Protein AF-A0A955NJA9-F1 (afdb_monomer)

Nearest PDB structures (foldseek):
  8x2j-assembly1_A  TM=4.517E-01  e=5.790E-04  Chloroflexus aurantiacus J-10-fl

Secondary structure (DSSP, 8-state):
------HHHHHHHHHHHHHHHHHHHHHHHHHHHTT-S--SS-----B---HIIIIIIS---HHHH-TTGGG--BTT---PPPHHHHTTTS--HHHHHHT--TTTB-----PPP------B--HHHHHSSTT-TT-GGGT-TTTS--

Radius of gyration: 29.16 Å; Cα contacts (8 Å, |Δi|>4): 89; chains: 1; bounding box: 61×35×84 Å

Structure (mmCIF, N/CA/C/O backbone):
data_AF-A0A955NJA9-F1
#
_entry.id   AF-A0A955NJA9-F1
#
loop_
_atom_site.group_PDB
_atom_site.id
_atom_site.type_symbol
_atom_site.label_atom_id
_atom_site.label_alt_id
_atom_site.label_comp_id
_atom_site.label_asym_id
_atom_site.label_entity_id
_atom_site.label_seq_id
_atom_site.pdbx_PDB_ins_code
_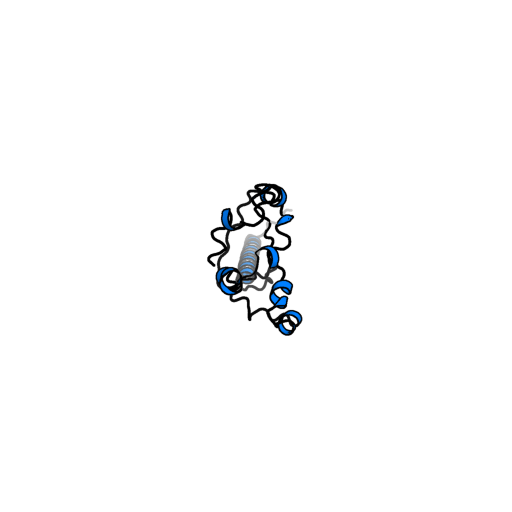atom_site.Cartn_x
_atom_site.Cartn_y
_atom_site.Cartn_z
_atom_site.occupancy
_atom_site.B_iso_or_equiv
_atom_site.auth_seq_id
_atom_site.auth_comp_id
_atom_site.auth_asym_id
_atom_site.auth_atom_id
_atom_site.pdbx_PDB_model_num
ATOM 1 N N . MET A 1 1 ? -34.025 23.261 68.032 1.00 44.88 1 MET A N 1
ATOM 2 C CA . MET A 1 1 ? -34.524 21.871 68.156 1.00 44.88 1 MET A CA 1
ATOM 3 C C . MET A 1 1 ? -34.027 21.075 66.953 1.00 44.88 1 MET A C 1
ATOM 5 O O . MET A 1 1 ? -34.435 21.375 65.841 1.00 44.88 1 MET A O 1
ATOM 9 N N . ARG A 1 2 ? -33.070 20.153 67.128 1.00 50.34 2 ARG A N 1
ATOM 10 C CA . ARG A 1 2 ? -32.457 19.394 66.019 1.00 50.34 2 ARG A CA 1
ATOM 11 C C . ARG A 1 2 ? -33.184 18.051 65.900 1.00 50.34 2 ARG A C 1
ATOM 13 O O . ARG A 1 2 ? -33.060 17.212 66.787 1.00 50.34 2 ARG A O 1
ATOM 20 N N . GLY A 1 3 ? -34.009 17.893 64.865 1.00 59.09 3 GLY A N 1
ATOM 21 C CA . GLY A 1 3 ? -34.793 16.677 64.638 1.00 59.09 3 GLY A CA 1
ATOM 22 C C . GLY A 1 3 ? -33.883 15.468 64.419 1.00 59.09 3 GLY A C 1
ATOM 23 O O . GLY A 1 3 ? -33.088 15.451 63.482 1.00 59.09 3 GLY A O 1
ATOM 24 N N . ARG A 1 4 ? -33.978 14.464 65.298 1.00 73.75 4 ARG A N 1
ATOM 25 C CA . ARG A 1 4 ? -33.232 13.204 65.190 1.00 73.75 4 ARG A CA 1
ATOM 26 C C . ARG A 1 4 ? -33.779 12.423 63.991 1.00 73.75 4 ARG A C 1
ATOM 28 O O . ARG A 1 4 ? -34.925 11.975 64.012 1.00 73.75 4 ARG A O 1
ATOM 35 N N . ILE A 1 5 ? -32.977 12.304 62.934 1.00 73.69 5 ILE A N 1
ATOM 36 C CA . ILE A 1 5 ? -33.325 11.515 61.748 1.00 73.69 5 ILE A CA 1
ATOM 37 C C . ILE A 1 5 ? -33.452 10.060 62.192 1.00 73.69 5 ILE A C 1
ATOM 39 O O . ILE A 1 5 ? -32.548 9.514 62.824 1.00 73.69 5 ILE A O 1
ATOM 43 N N . LYS A 1 6 ? -34.602 9.453 61.908 1.00 80.62 6 LYS A N 1
ATOM 44 C CA . LYS A 1 6 ? -34.885 8.088 62.329 1.00 80.62 6 LYS A CA 1
ATOM 45 C C . LYS A 1 6 ? -34.063 7.082 61.489 1.00 80.62 6 LYS A C 1
ATOM 47 O O . LYS A 1 6 ? -33.938 7.282 60.274 1.00 80.62 6 LYS A O 1
ATOM 52 N N . PRO A 1 7 ? -33.479 6.035 62.099 1.00 79.88 7 PRO A N 1
ATOM 53 C CA . PRO A 1 7 ? -32.510 5.137 61.457 1.00 79.88 7 PRO A CA 1
ATOM 54 C C . PRO A 1 7 ? -33.058 4.411 60.217 1.00 79.88 7 PRO A C 1
ATOM 56 O O . PRO A 1 7 ? -32.316 4.159 59.271 1.00 79.88 7 PRO A O 1
ATOM 59 N N . GLU A 1 8 ? -34.365 4.160 60.149 1.00 83.50 8 GLU A N 1
ATOM 60 C CA . GLU A 1 8 ? -35.030 3.553 58.993 1.00 83.50 8 GLU A CA 1
ATOM 61 C C . GLU A 1 8 ? -35.031 4.449 57.748 1.00 83.50 8 GLU A C 1
ATOM 63 O O . GLU A 1 8 ? -35.063 3.942 56.625 1.00 83.50 8 GLU A O 1
ATOM 68 N N . ARG A 1 9 ? -34.979 5.780 57.917 1.00 81.12 9 ARG A N 1
ATOM 69 C CA . ARG A 1 9 ? -34.827 6.706 56.784 1.00 81.12 9 ARG A CA 1
ATOM 70 C C . ARG A 1 9 ? -33.406 6.670 56.240 1.00 81.12 9 ARG A C 1
ATOM 72 O O . ARG A 1 9 ? -33.235 6.669 55.028 1.00 81.12 9 ARG A O 1
ATOM 79 N N . ILE A 1 10 ? -32.410 6.594 57.122 1.00 82.50 10 ILE A N 1
ATOM 80 C CA . ILE A 1 10 ? -30.998 6.495 56.731 1.00 82.50 10 ILE A CA 1
ATOM 81 C C . ILE A 1 10 ? -30.765 5.181 55.976 1.00 82.50 10 ILE A C 1
ATOM 83 O O . ILE A 1 10 ? -30.217 5.201 54.877 1.00 82.50 10 ILE A O 1
ATOM 87 N N . ALA A 1 11 ? -31.277 4.062 56.499 1.00 83.88 11 ALA A N 1
ATOM 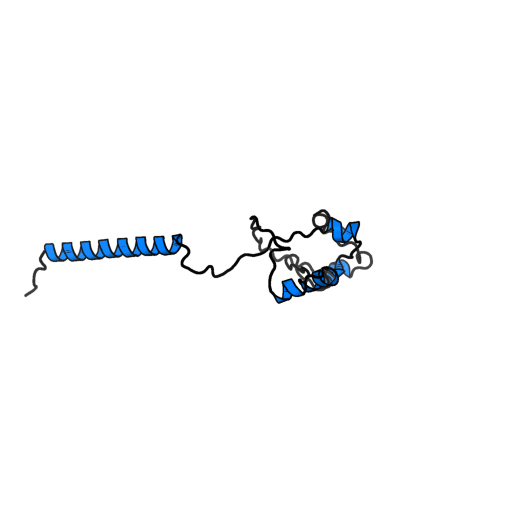88 C CA . ALA A 1 11 ? -31.172 2.756 55.852 1.00 83.88 11 ALA A CA 1
ATOM 89 C C . ALA A 1 11 ? -31.799 2.742 54.447 1.00 83.88 11 ALA A C 1
ATOM 91 O O . ALA A 1 11 ? -31.166 2.284 53.500 1.00 83.88 11 ALA A O 1
ATOM 92 N N . ARG A 1 12 ? -33.008 3.302 54.272 1.00 87.06 12 ARG A N 1
ATOM 93 C CA . ARG A 1 12 ? -33.650 3.383 52.946 1.00 87.06 12 ARG A CA 1
ATOM 94 C C . ARG A 1 12 ? -32.852 4.211 51.950 1.00 87.06 12 ARG A C 1
ATOM 96 O O . ARG A 1 12 ? -32.748 3.814 50.793 1.00 87.06 12 ARG A O 1
ATOM 103 N N . VAL A 1 13 ? -32.300 5.341 52.381 1.00 87.19 13 VAL A N 1
ATOM 104 C CA . VAL A 1 13 ? -31.494 6.208 51.513 1.00 87.19 13 VAL A CA 1
ATOM 105 C C . VAL A 1 13 ? -30.235 5.470 51.056 1.00 87.19 13 VAL A C 1
ATOM 107 O O . VAL A 1 13 ? -29.972 5.410 49.859 1.00 87.19 13 VAL A O 1
ATOM 110 N N . VAL A 1 14 ? -29.515 4.825 51.977 1.00 89.12 14 VAL A N 1
ATOM 111 C CA . VAL A 1 14 ? -28.303 4.051 51.660 1.00 89.12 14 VAL A CA 1
ATOM 112 C C . VAL A 1 14 ? -28.606 2.883 50.718 1.00 89.12 14 VAL A C 1
ATOM 114 O O . VAL A 1 14 ? -27.907 2.711 49.722 1.00 89.12 14 VAL A O 1
ATOM 117 N N . ILE A 1 15 ? -29.677 2.124 50.974 1.00 91.50 15 ILE A N 1
ATOM 118 C CA . ILE A 1 15 ? -30.099 1.015 50.103 1.00 91.50 15 ILE A CA 1
ATOM 119 C C . ILE A 1 15 ? -30.458 1.531 48.702 1.00 91.50 15 ILE A C 1
ATOM 121 O O . ILE A 1 15 ? -30.066 0.928 47.708 1.00 91.50 15 ILE A O 1
ATOM 125 N N . SER A 1 16 ? -31.146 2.671 48.605 1.00 87.44 16 SER A N 1
ATOM 126 C CA . SER A 1 16 ? -31.534 3.255 47.313 1.00 87.44 16 SER A CA 1
ATOM 127 C C . SER A 1 16 ? -30.314 3.673 46.485 1.00 87.44 16 SER A C 1
ATOM 129 O O . SER A 1 16 ? -30.248 3.376 45.294 1.00 87.44 16 SER A O 1
ATOM 131 N N . PHE A 1 17 ? -29.315 4.301 47.115 1.00 92.12 17 PHE A N 1
ATOM 132 C CA . PHE A 1 17 ? -28.060 4.661 46.446 1.00 92.12 17 PHE A CA 1
ATOM 133 C C . PHE A 1 17 ? -27.234 3.435 46.039 1.00 92.12 17 PHE A C 1
ATOM 135 O O . PHE A 1 17 ? -26.660 3.418 44.947 1.00 92.12 17 PHE A O 1
ATOM 142 N N . ALA A 1 18 ? -27.203 2.395 46.877 1.00 91.19 18 ALA A N 1
ATOM 143 C CA . ALA A 1 18 ? -26.516 1.146 46.563 1.00 91.19 18 ALA A CA 1
ATOM 144 C C . ALA A 1 18 ? -27.146 0.451 45.343 1.00 91.19 18 ALA A C 1
ATOM 146 O O . ALA A 1 18 ? -26.435 0.092 44.406 1.00 91.19 18 ALA A O 1
ATOM 147 N N . LEU A 1 19 ? -28.478 0.340 45.304 1.00 94.25 19 LEU A N 1
ATOM 148 C CA . LEU A 1 19 ? -29.197 -0.251 44.172 1.00 94.25 19 LEU A CA 1
ATOM 149 C C . LEU A 1 19 ? -29.011 0.564 42.885 1.00 94.25 19 LEU A C 1
ATOM 151 O O . LEU A 1 19 ? -28.731 -0.015 41.837 1.00 94.25 19 LEU A O 1
ATOM 155 N N . ALA A 1 20 ? -29.087 1.897 42.957 1.00 92.69 20 ALA A N 1
ATOM 156 C CA . ALA A 1 20 ? -28.866 2.764 41.798 1.00 92.69 20 ALA A CA 1
ATOM 157 C C . ALA A 1 20 ? -27.452 2.608 41.209 1.00 92.69 20 ALA A C 1
ATOM 159 O O . ALA A 1 20 ? -27.291 2.547 39.990 1.00 92.69 20 ALA A O 1
ATOM 160 N N . SER A 1 21 ? -26.436 2.479 42.068 1.00 90.44 21 SER A N 1
ATOM 161 C CA . SER A 1 21 ? -25.041 2.290 41.645 1.00 90.44 21 SER A CA 1
ATOM 162 C C . SER A 1 21 ? -24.834 0.950 40.931 1.00 90.44 21 SER A C 1
ATOM 164 O O . SER A 1 21 ? -24.147 0.889 39.911 1.00 90.44 21 SER A O 1
ATOM 166 N N . ILE A 1 22 ? -25.474 -0.116 41.425 1.00 94.38 22 ILE A N 1
ATOM 167 C CA . ILE A 1 22 ? -25.426 -1.449 40.807 1.00 94.38 22 ILE A CA 1
ATOM 168 C C . ILE A 1 22 ? -26.099 -1.428 39.432 1.00 94.38 22 ILE A C 1
ATOM 170 O O . ILE A 1 22 ? -25.527 -1.927 38.463 1.00 94.38 22 ILE A O 1
ATOM 174 N N . VAL A 1 23 ? -27.282 -0.817 39.320 1.00 94.44 23 VAL A N 1
ATOM 175 C CA . VAL A 1 23 ? -28.007 -0.708 38.044 1.00 94.44 23 VAL A CA 1
ATOM 176 C C . VAL A 1 23 ? -27.193 0.081 37.018 1.00 94.44 23 VAL A C 1
ATOM 178 O O . VAL A 1 23 ? -27.060 -0.363 35.879 1.00 94.44 23 VAL A O 1
ATOM 181 N N . LEU A 1 24 ? -26.587 1.202 37.420 1.00 92.94 24 LEU A N 1
ATOM 182 C CA . LEU A 1 24 ? -25.780 2.034 36.525 1.00 92.94 24 LEU A CA 1
ATOM 183 C C . LEU A 1 24 ? -24.519 1.304 36.040 1.00 92.94 24 LEU A C 1
ATOM 185 O O . LEU A 1 24 ? -24.211 1.324 34.849 1.00 92.94 24 LEU A O 1
ATOM 189 N N . SER A 1 25 ? -23.813 0.624 36.947 1.00 89.88 25 SER A N 1
ATOM 190 C CA . SER A 1 25 ? -22.608 -0.141 36.611 1.00 89.88 25 SER A CA 1
ATOM 191 C C . SER A 1 25 ? -22.924 -1.316 35.681 1.00 89.88 25 SER A C 1
ATOM 193 O O . SER A 1 25 ? -22.258 -1.496 34.661 1.00 89.88 25 SER A O 1
ATOM 195 N N . THR A 1 26 ? -23.992 -2.063 35.976 1.00 91.12 26 THR A N 1
ATOM 196 C CA . THR A 1 26 ? -24.411 -3.215 35.163 1.00 91.12 26 THR A CA 1
ATOM 197 C C . THR A 1 26 ? -24.918 -2.771 33.791 1.00 91.12 26 THR A C 1
ATOM 199 O O . THR A 1 26 ? -24.562 -3.373 32.781 1.00 91.12 26 THR A O 1
ATOM 202 N N . GLY A 1 27 ? -25.693 -1.683 33.728 1.00 88.88 27 GLY A N 1
ATOM 203 C CA . GLY A 1 27 ? -26.166 -1.098 32.473 1.00 88.88 27 GLY A CA 1
ATOM 204 C C . GLY A 1 27 ? -25.021 -0.604 31.587 1.00 88.88 27 GLY A C 1
ATOM 205 O O . GLY A 1 27 ? -24.984 -0.927 30.404 1.00 88.88 27 GLY A O 1
ATOM 206 N N . CYS A 1 28 ? -24.040 0.099 32.161 1.00 86.12 28 CYS A N 1
ATOM 207 C CA . CYS A 1 28 ? -22.844 0.536 31.438 1.00 86.12 28 CYS A CA 1
ATOM 208 C C . CYS A 1 28 ? -22.042 -0.659 30.897 1.00 86.12 28 CYS A C 1
ATOM 210 O O . CYS A 1 28 ? -21.686 -0.691 29.721 1.00 86.12 28 CYS A O 1
ATOM 212 N N . ALA A 1 29 ? -21.830 -1.691 31.720 1.00 85.19 29 ALA A N 1
ATOM 213 C CA . ALA A 1 29 ? -21.132 -2.902 31.298 1.00 85.19 29 ALA A CA 1
ATOM 214 C C . ALA A 1 29 ? -21.863 -3.640 30.162 1.00 85.19 29 ALA A C 1
ATOM 216 O O . ALA A 1 29 ? -21.216 -4.146 29.245 1.00 85.19 29 ALA A O 1
ATOM 217 N N . LEU A 1 30 ? -23.198 -3.688 30.192 1.00 84.50 30 LEU A N 1
ATOM 218 C CA . LEU A 1 30 ? -24.001 -4.273 29.116 1.00 84.50 30 LEU A CA 1
ATOM 219 C C . LEU A 1 30 ? -23.926 -3.445 27.829 1.00 84.50 30 LEU A C 1
ATOM 221 O O . LEU A 1 30 ? -23.773 -4.024 26.757 1.00 84.50 30 LEU A O 1
ATOM 225 N N . LEU A 1 31 ? -23.959 -2.113 27.910 1.00 79.88 31 LEU A N 1
ATOM 226 C CA . LEU A 1 31 ? -23.809 -1.241 26.738 1.00 79.88 31 LEU A CA 1
ATOM 227 C C . LEU A 1 31 ? -22.437 -1.400 26.070 1.00 79.88 31 LEU A C 1
ATOM 229 O O . LEU A 1 31 ? -22.356 -1.477 24.847 1.00 79.88 31 LEU A O 1
ATOM 233 N N . LEU A 1 32 ? -21.372 -1.522 26.866 1.00 78.94 32 LEU A N 1
ATOM 234 C CA . LEU A 1 32 ? -20.020 -1.761 26.355 1.00 78.94 32 LEU A CA 1
ATOM 235 C C . LEU A 1 32 ? -19.862 -3.160 25.736 1.00 78.94 32 LEU A C 1
ATOM 237 O O . LEU A 1 32 ? -19.113 -3.319 24.780 1.00 78.94 32 LEU A O 1
ATOM 241 N N . LYS A 1 33 ? -20.567 -4.176 26.253 1.00 79.00 33 LYS A N 1
ATOM 242 C CA . LYS A 1 33 ? -20.504 -5.554 25.730 1.00 79.00 33 LYS A CA 1
ATOM 243 C C . LYS A 1 33 ? -21.389 -5.811 24.512 1.00 79.00 33 LYS A C 1
ATOM 245 O O . LYS A 1 33 ? -21.087 -6.709 23.739 1.00 79.00 33 LYS A O 1
ATOM 250 N N . THR A 1 34 ? -22.493 -5.083 24.365 1.00 71.06 34 THR A N 1
ATOM 251 C CA . THR A 1 34 ? -23.481 -5.314 23.293 1.00 71.06 34 THR A CA 1
ATOM 252 C C . THR A 1 34 ? -23.133 -4.614 21.980 1.00 71.06 34 THR A C 1
ATOM 254 O O . THR A 1 34 ? -23.862 -4.780 21.008 1.00 71.06 34 THR A O 1
ATOM 257 N N . GLY A 1 35 ? -22.035 -3.849 21.928 1.00 63.19 35 GLY A N 1
ATOM 258 C CA . GLY A 1 35 ? -21.587 -3.188 20.697 1.00 63.19 35 GLY A CA 1
ATOM 259 C C . GLY A 1 35 ? -22.522 -2.073 20.219 1.00 63.19 35 GLY A C 1
ATOM 260 O O . GLY A 1 35 ? -22.540 -1.748 19.040 1.00 63.19 35 GLY A O 1
ATOM 261 N N . TRP A 1 36 ? -23.327 -1.487 21.117 1.00 65.06 36 TRP A N 1
ATOM 262 C CA . TRP A 1 36 ? -24.262 -0.407 20.766 1.00 65.06 36 TRP A CA 1
ATOM 263 C C . TRP A 1 36 ? -23.564 0.946 20.539 1.00 65.06 36 TRP A C 1
ATOM 265 O O . TRP A 1 36 ? -24.156 1.875 19.992 1.00 65.06 36 TRP A O 1
ATOM 275 N N . LEU A 1 37 ? -22.301 1.072 20.961 1.00 60.62 37 LEU A N 1
ATOM 276 C CA . LEU A 1 37 ? -21.442 2.181 20.561 1.00 60.62 37 LEU A CA 1
ATOM 277 C C . LEU A 1 37 ? -20.945 1.898 19.137 1.00 60.62 37 LEU A C 1
ATOM 279 O O . LEU A 1 37 ? -20.274 0.885 18.951 1.00 60.62 37 LEU A O 1
ATOM 283 N N . PRO A 1 38 ? -21.244 2.754 18.143 1.00 56.41 38 PRO A N 1
ATOM 284 C CA . PRO A 1 38 ? -20.711 2.572 16.803 1.00 56.41 38 PRO A CA 1
ATOM 285 C C . PRO A 1 38 ? -19.185 2.628 16.871 1.00 56.41 38 PRO A C 1
ATOM 287 O O . PRO A 1 38 ? -18.622 3.595 17.399 1.00 56.41 38 PRO A O 1
ATOM 290 N N . ASP A 1 39 ? -18.525 1.594 16.351 1.00 52.81 39 ASP A N 1
ATOM 291 C CA . ASP A 1 39 ? -17.078 1.589 16.177 1.00 52.81 39 ASP A CA 1
ATOM 292 C C . ASP A 1 39 ? -16.681 2.843 15.397 1.00 52.81 39 ASP A C 1
ATOM 294 O O . ASP A 1 39 ? -17.058 3.042 14.242 1.00 52.81 39 ASP A O 1
ATOM 298 N N . ARG A 1 40 ? -15.942 3.744 16.052 1.00 54.91 40 ARG A N 1
ATOM 299 C CA . ARG A 1 40 ? -15.542 5.029 15.457 1.00 54.91 40 ARG A CA 1
ATOM 300 C C . ARG A 1 40 ? -14.469 4.858 14.372 1.00 54.91 40 ARG A C 1
ATOM 302 O O . ARG A 1 40 ? -14.129 5.826 13.702 1.00 54.91 40 ARG A O 1
ATOM 309 N N . PHE A 1 41 ? -13.953 3.643 14.191 1.00 48.44 41 PHE A N 1
ATOM 310 C CA . PHE A 1 41 ? -12.905 3.324 13.230 1.00 48.44 41 PHE A CA 1
ATOM 311 C C . PHE A 1 41 ? -13.185 1.952 12.613 1.00 48.44 41 PHE A C 1
ATOM 313 O O . PHE A 1 41 ? -12.883 0.937 13.243 1.00 48.44 41 PHE A O 1
ATOM 320 N N . PRO A 1 42 ? -13.754 1.890 11.401 1.00 43.59 42 PRO A N 1
ATOM 321 C CA . PRO A 1 42 ? -13.754 0.647 10.656 1.00 43.59 42 PRO A CA 1
ATOM 322 C C . PRO A 1 42 ? -12.290 0.332 10.316 1.00 43.59 42 PRO A C 1
ATOM 324 O O . PRO A 1 42 ? -11.552 1.197 9.854 1.00 43.59 42 PRO A O 1
ATOM 327 N N . SER A 1 43 ? -11.835 -0.876 10.630 1.00 42.56 43 SER A N 1
ATOM 328 C CA . SER A 1 43 ? -10.495 -1.356 10.288 1.00 42.56 43 SER A CA 1
ATOM 329 C C . SER A 1 43 ? -10.553 -2.217 9.026 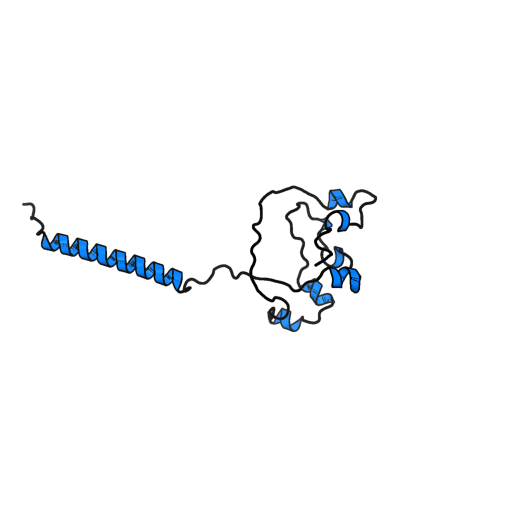1.00 42.56 43 SER A C 1
ATOM 331 O O . SER A 1 43 ? -11.319 -3.176 8.976 1.00 42.56 43 SER A O 1
ATOM 333 N N . TYR A 1 44 ? -9.730 -1.869 8.042 1.00 56.88 44 TYR A N 1
ATOM 334 C CA . TYR A 1 44 ? -9.631 -2.405 6.676 1.00 56.88 44 TYR A CA 1
ATOM 335 C C . TYR A 1 44 ? -8.135 -2.245 6.272 1.00 56.88 44 TYR A C 1
ATOM 337 O O . TYR A 1 44 ? -7.502 -1.312 6.754 1.00 56.88 44 TYR A O 1
ATOM 345 N N . GLU A 1 45 ? -7.396 -3.089 5.538 1.00 47.34 45 GLU A N 1
ATOM 346 C CA . GLU A 1 45 ? -7.662 -4.061 4.473 1.00 47.34 45 GLU A CA 1
ATOM 347 C C . GLU A 1 45 ? -6.512 -5.097 4.354 1.00 47.34 45 GLU A C 1
ATOM 349 O O . GLU A 1 45 ? -5.339 -4.756 4.514 1.00 47.34 45 GLU A O 1
ATOM 354 N N . THR A 1 46 ? -6.824 -6.333 3.961 1.00 49.44 46 THR A N 1
ATOM 355 C CA . THR A 1 46 ? -5.877 -7.395 3.555 1.00 49.44 46 THR A CA 1
ATOM 356 C C . THR A 1 46 ? -5.984 -7.618 2.049 1.00 49.44 46 THR A C 1
ATOM 358 O O . THR A 1 46 ? -6.955 -8.185 1.559 1.00 49.44 46 THR A O 1
ATOM 361 N N . HIS A 1 47 ? -4.999 -7.137 1.301 1.00 56.50 47 HIS A N 1
ATOM 362 C CA . HIS A 1 47 ? -4.981 -7.196 -0.159 1.00 56.50 47 HIS A CA 1
ATOM 363 C C . HIS A 1 47 ? -4.293 -8.483 -0.637 1.00 56.50 47 HIS A C 1
ATOM 365 O O . HIS A 1 47 ? -3.192 -8.786 -0.175 1.00 56.50 47 HIS A O 1
ATOM 371 N N . HIS A 1 48 ? -4.881 -9.202 -1.598 1.00 69.44 48 HIS A N 1
ATOM 372 C CA . HIS A 1 48 ? -4.183 -10.262 -2.339 1.00 69.44 48 HIS A CA 1
ATOM 373 C C . HIS A 1 48 ? -3.304 -9.651 -3.434 1.00 69.44 48 HIS A C 1
ATOM 375 O O . HIS A 1 48 ? -3.651 -9.677 -4.611 1.00 69.44 48 HIS A O 1
ATOM 381 N N . TYR A 1 49 ? -2.176 -9.069 -3.041 1.00 80.62 49 TYR A N 1
ATOM 382 C CA . TYR A 1 49 ? -1.179 -8.559 -3.977 1.00 80.62 49 TYR A CA 1
ATOM 383 C C . TYR A 1 49 ? 0.097 -9.399 -3.895 1.00 80.62 49 TYR A C 1
ATOM 385 O O . TYR A 1 49 ? 0.581 -9.661 -2.796 1.00 80.62 49 TYR A O 1
ATOM 393 N N . SER A 1 50 ? 0.635 -9.804 -5.049 1.00 85.62 50 SER A N 1
ATOM 394 C CA . SER A 1 50 ? 1.913 -10.517 -5.151 1.00 85.62 50 SER A CA 1
ATOM 395 C C . SER A 1 50 ? 2.896 -9.705 -5.987 1.00 85.62 50 SER A C 1
ATOM 397 O O . SER A 1 50 ? 2.692 -9.531 -7.190 1.00 85.62 50 SER A O 1
ATOM 399 N N . HIS A 1 51 ? 3.970 -9.224 -5.364 1.00 87.94 51 HIS A N 1
ATOM 400 C CA . HIS A 1 51 ? 5.093 -8.593 -6.055 1.00 87.94 51 HIS A CA 1
ATOM 401 C C . HIS A 1 51 ? 5.778 -9.584 -6.991 1.00 87.94 51 HIS A C 1
ATOM 403 O O . HIS A 1 51 ? 6.200 -9.194 -8.075 1.00 87.94 51 HIS A O 1
ATOM 409 N N . GLN A 1 52 ? 5.859 -10.865 -6.614 1.00 85.69 52 GLN A N 1
ATOM 410 C CA . GLN A 1 52 ? 6.462 -11.887 -7.469 1.00 85.69 52 GLN A CA 1
ATOM 411 C C . GLN A 1 52 ? 5.772 -11.959 -8.838 1.00 85.69 52 GLN A C 1
ATOM 413 O O . GLN A 1 52 ? 6.457 -11.909 -9.859 1.00 85.69 52 GLN A O 1
ATOM 418 N N . LEU A 1 53 ? 4.438 -12.032 -8.866 1.00 88.50 53 LEU A N 1
ATOM 419 C CA . LEU A 1 53 ? 3.678 -12.061 -10.118 1.00 88.50 53 LEU A CA 1
ATOM 420 C C . LEU A 1 53 ? 3.912 -10.778 -10.933 1.00 88.50 53 LEU A C 1
ATOM 422 O O . LEU A 1 53 ? 4.259 -10.837 -12.109 1.00 88.50 53 LEU A O 1
ATOM 426 N N . HIS A 1 54 ? 3.759 -9.614 -10.302 1.00 89.69 54 HIS A N 1
ATOM 427 C CA . HIS A 1 54 ? 3.779 -8.331 -11.008 1.00 89.69 54 HIS A CA 1
ATOM 428 C C . HIS A 1 54 ? 5.178 -7.924 -11.496 1.00 89.69 54 HIS A C 1
ATOM 430 O O . HIS A 1 54 ? 5.305 -7.376 -12.585 1.00 89.69 54 HIS A O 1
ATOM 436 N N . ILE A 1 55 ? 6.235 -8.236 -10.746 1.00 88.94 55 ILE A N 1
ATOM 437 C CA . ILE A 1 55 ? 7.607 -7.852 -11.108 1.00 88.94 55 ILE A CA 1
ATOM 438 C C . ILE A 1 55 ? 8.283 -8.948 -11.935 1.00 88.94 55 ILE A C 1
ATOM 440 O O . ILE A 1 55 ? 8.868 -8.660 -12.972 1.00 88.94 55 ILE A O 1
ATOM 444 N N . LYS A 1 56 ? 8.212 -10.222 -11.520 1.00 85.88 56 LYS A N 1
ATOM 445 C CA . LYS A 1 56 ? 8.976 -11.293 -12.191 1.00 85.88 56 LYS A CA 1
ATOM 446 C C . LYS A 1 56 ? 8.257 -11.903 -13.385 1.00 85.88 56 LYS A C 1
ATOM 448 O O . LYS A 1 56 ? 8.924 -12.293 -14.338 1.00 85.88 56 LYS A O 1
ATOM 453 N N . GLU A 1 57 ? 6.936 -12.048 -13.317 1.00 90.38 57 GLU A N 1
ATOM 454 C CA . GLU A 1 57 ? 6.173 -12.706 -14.387 1.00 90.38 57 GLU A CA 1
ATOM 455 C C . GLU A 1 57 ? 5.617 -11.696 -15.394 1.00 90.38 57 GLU A C 1
ATOM 457 O O . GLU A 1 57 ? 5.703 -11.927 -16.598 1.00 90.38 57 GLU A O 1
ATOM 462 N N . VAL A 1 58 ? 5.077 -10.5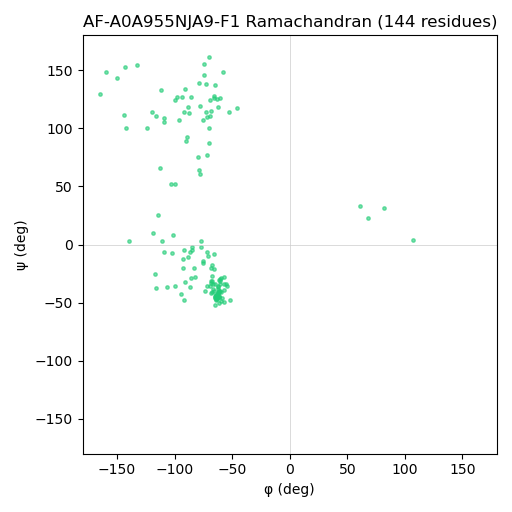71 -14.912 1.00 93.12 58 VAL A N 1
ATOM 463 C CA . VAL A 1 58 ? 4.545 -9.496 -15.767 1.00 93.12 58 VAL A CA 1
ATOM 464 C C . VAL A 1 58 ? 5.639 -8.517 -16.211 1.00 93.12 58 VAL A C 1
ATOM 466 O O . VAL A 1 58 ? 5.540 -7.975 -17.310 1.00 93.12 58 VAL A O 1
ATOM 469 N N . GLY A 1 59 ? 6.697 -8.329 -15.413 1.00 90.75 59 GLY A N 1
ATOM 470 C CA . GLY A 1 59 ? 7.821 -7.456 -15.768 1.00 90.75 59 GLY A CA 1
ATOM 471 C C . GLY A 1 59 ? 7.578 -5.973 -15.490 1.00 90.75 59 GLY A C 1
ATOM 472 O O . GLY A 1 59 ? 8.061 -5.143 -16.253 1.00 90.75 59 GLY A O 1
ATOM 473 N N . LEU A 1 60 ? 6.792 -5.632 -14.462 1.00 91.56 60 LEU A N 1
ATOM 474 C CA . LEU A 1 60 ? 6.599 -4.241 -14.047 1.00 91.56 60 LEU A CA 1
ATOM 475 C C . LEU A 1 60 ? 7.789 -3.732 -13.228 1.00 91.56 60 LEU A C 1
ATOM 477 O O . LEU A 1 60 ? 8.276 -4.427 -12.332 1.00 91.56 60 LEU A O 1
ATOM 481 N N . ASP A 1 61 ? 8.180 -2.489 -13.493 1.00 88.88 61 ASP A N 1
ATOM 482 C CA . ASP A 1 61 ? 9.183 -1.769 -12.714 1.00 88.88 61 ASP A CA 1
ATOM 483 C C . ASP A 1 61 ? 8.623 -1.311 -11.355 1.00 88.88 61 ASP A C 1
ATOM 485 O O . ASP A 1 61 ? 7.412 -1.156 -11.162 1.00 88.88 61 ASP A O 1
ATOM 489 N N . CYS A 1 62 ? 9.510 -1.107 -10.378 1.00 87.44 62 CYS A N 1
ATOM 490 C CA . CYS A 1 62 ? 9.133 -0.758 -9.004 1.00 87.44 62 CYS A CA 1
ATOM 491 C C . CYS A 1 62 ? 8.375 0.580 -8.919 1.00 87.44 62 CYS A C 1
ATOM 493 O O . CYS A 1 62 ? 7.414 0.711 -8.156 1.00 87.44 62 CYS A O 1
ATOM 495 N N . ASP A 1 63 ? 8.805 1.566 -9.702 1.00 87.00 63 ASP A N 1
ATOM 496 C CA . ASP A 1 63 ? 8.277 2.932 -9.740 1.00 87.00 63 ASP A CA 1
ATOM 497 C C . ASP A 1 63 ? 6.923 3.037 -10.457 1.00 87.00 63 ASP A C 1
ATOM 499 O O . ASP A 1 63 ? 6.188 3.994 -10.231 1.00 87.00 63 ASP A O 1
ATOM 503 N N . PHE A 1 64 ? 6.528 2.018 -11.226 1.00 90.88 64 PHE A N 1
ATOM 504 C CA . PHE A 1 64 ? 5.184 1.939 -11.799 1.00 90.88 64 PHE A CA 1
ATOM 505 C C . PHE A 1 64 ? 4.099 1.992 -10.711 1.00 90.88 64 PHE A C 1
ATOM 507 O O . PHE A 1 64 ? 3.054 2.622 -10.882 1.00 90.88 64 PHE A O 1
ATOM 514 N N . CYS A 1 65 ? 4.352 1.326 -9.581 1.00 89.62 65 CYS A N 1
ATOM 515 C CA . CYS A 1 65 ? 3.468 1.333 -8.416 1.00 89.62 65 CYS A CA 1
ATOM 516 C C . CYS A 1 65 ? 3.933 2.313 -7.333 1.00 89.62 65 CYS A C 1
ATOM 518 O O . CYS A 1 65 ? 3.107 2.907 -6.645 1.00 89.62 65 CYS A O 1
ATOM 520 N N . HIS A 1 66 ? 5.242 2.468 -7.155 1.00 88.31 66 HIS A N 1
ATOM 521 C CA . HIS A 1 66 ? 5.839 3.308 -6.119 1.00 88.31 66 HIS A CA 1
ATOM 522 C C . HIS A 1 66 ? 6.358 4.630 -6.697 1.00 88.31 66 HIS A C 1
ATOM 524 O O . HIS A 1 66 ? 7.506 5.006 -6.477 1.00 88.31 66 HIS A O 1
ATOM 530 N N . ASP A 1 67 ? 5.504 5.336 -7.433 1.00 86.69 67 ASP A N 1
ATOM 531 C CA . ASP A 1 67 ? 5.848 6.528 -8.224 1.00 86.69 67 ASP A CA 1
ATOM 532 C C . ASP A 1 67 ? 6.516 7.661 -7.422 1.00 86.69 67 ASP A C 1
ATOM 534 O O . ASP A 1 67 ? 7.404 8.355 -7.910 1.00 86.69 67 ASP A O 1
ATOM 538 N N . SER A 1 68 ? 6.119 7.818 -6.165 1.00 85.00 68 SER A N 1
ATOM 539 C CA . SER A 1 68 ? 6.549 8.888 -5.265 1.00 85.00 68 SER A CA 1
ATOM 540 C C . SER A 1 68 ? 7.609 8.446 -4.258 1.00 85.00 68 SER A C 1
ATOM 542 O O . SER A 1 68 ? 7.951 9.209 -3.355 1.00 85.00 68 SER A O 1
ATOM 544 N N . ILE A 1 69 ? 8.159 7.230 -4.387 1.00 84.56 69 ILE A N 1
ATOM 545 C CA . ILE A 1 69 ? 9.157 6.722 -3.432 1.00 84.56 69 ILE A CA 1
ATOM 546 C C . ILE A 1 69 ? 10.420 7.585 -3.398 1.00 84.56 69 ILE A C 1
ATOM 548 O O . ILE A 1 69 ? 11.038 7.736 -2.348 1.00 84.56 69 ILE A O 1
ATOM 552 N N . TRP A 1 70 ? 10.760 8.201 -4.528 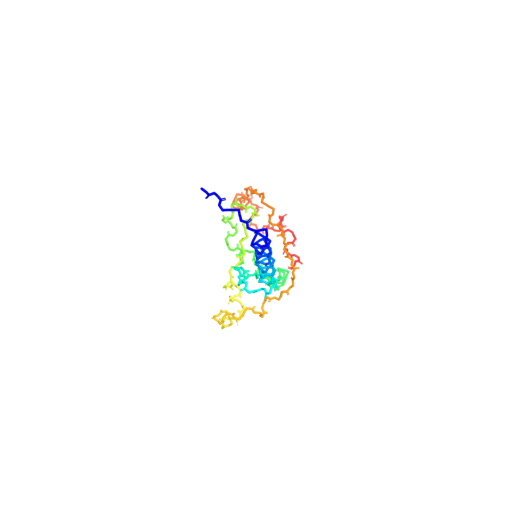1.00 80.25 70 TRP A N 1
ATOM 553 C CA . TRP A 1 70 ? 11.902 9.097 -4.688 1.00 80.25 70 TRP A CA 1
ATOM 554 C C . TRP A 1 70 ? 11.827 10.332 -3.787 1.00 80.25 70 TRP A C 1
ATOM 556 O O . TRP A 1 70 ? 12.857 10.830 -3.345 1.00 80.25 70 TRP A O 1
ATOM 566 N N . GLU A 1 71 ? 10.615 10.788 -3.469 1.00 82.19 71 GLU A N 1
ATOM 567 C CA . GLU A 1 71 ? 10.368 11.959 -2.621 1.00 82.19 71 GLU A CA 1
ATOM 568 C C . GLU A 1 71 ? 10.340 11.605 -1.123 1.00 82.19 71 GLU A C 1
ATOM 570 O O . GLU A 1 71 ? 10.259 12.488 -0.264 1.00 82.19 71 GLU A O 1
ATOM 575 N N . SER A 1 72 ? 10.412 10.311 -0.795 1.00 83.25 72 SER A N 1
ATOM 576 C CA . SER A 1 72 ? 10.341 9.824 0.576 1.00 83.25 72 SER A CA 1
ATOM 577 C C . SER A 1 72 ? 11.584 10.211 1.370 1.00 83.25 72 SER A C 1
ATOM 579 O O . SER A 1 72 ? 12.713 9.853 1.015 1.00 83.25 72 SER A O 1
ATOM 581 N N . ASN A 1 73 ? 11.365 10.895 2.494 1.00 82.19 73 ASN A N 1
ATOM 582 C CA . ASN A 1 73 ? 12.430 11.402 3.364 1.00 82.19 73 ASN A CA 1
ATOM 583 C C . ASN A 1 73 ? 12.514 10.682 4.716 1.00 82.19 73 ASN A C 1
ATOM 585 O O . ASN A 1 73 ? 13.337 11.027 5.573 1.00 82.19 73 ASN A O 1
ATOM 589 N N . ASN A 1 74 ? 11.689 9.658 4.931 1.00 77.25 74 ASN A N 1
ATOM 590 C CA . ASN A 1 74 ? 11.803 8.813 6.109 1.00 77.25 74 ASN A CA 1
ATOM 591 C C . ASN A 1 74 ? 11.508 7.337 5.827 1.00 77.25 74 ASN A C 1
ATOM 593 O O . ASN A 1 74 ? 10.724 6.981 4.958 1.00 77.25 74 ASN A O 1
ATOM 597 N N . ALA A 1 75 ? 12.112 6.460 6.633 1.00 71.44 75 ALA A N 1
ATOM 598 C CA . ALA A 1 75 ? 11.987 5.011 6.465 1.00 71.44 75 ALA A CA 1
ATOM 599 C C . ALA A 1 75 ? 10.595 4.449 6.823 1.00 71.44 75 ALA A C 1
ATOM 601 O O . ALA A 1 75 ? 10.336 3.270 6.593 1.00 71.44 75 ALA A O 1
ATOM 602 N N . ASN A 1 76 ? 9.720 5.255 7.434 1.00 69.00 76 ASN A N 1
ATOM 603 C CA . ASN A 1 76 ? 8.401 4.815 7.899 1.00 69.00 76 ASN A CA 1
ATOM 604 C C . ASN A 1 76 ? 7.262 5.261 6.968 1.00 69.00 76 ASN A C 1
ATOM 606 O O . ASN A 1 76 ? 6.114 4.862 7.176 1.00 69.00 76 ASN A O 1
ATOM 610 N N . GLU A 1 77 ? 7.553 6.090 5.966 1.00 72.44 77 GLU A N 1
ATOM 611 C CA . GLU A 1 77 ? 6.594 6.550 4.973 1.00 72.44 77 GLU A CA 1
ATOM 612 C C . GLU A 1 77 ? 6.272 5.408 4.017 1.00 72.44 77 GLU A C 1
ATOM 614 O O . GLU A 1 77 ? 7.107 4.909 3.264 1.00 72.44 77 GLU A O 1
ATOM 619 N N . LYS A 1 78 ? 5.017 4.965 4.064 1.00 71.31 78 LYS A N 1
ATOM 620 C CA . LYS A 1 78 ? 4.526 3.908 3.195 1.00 71.31 78 LYS A CA 1
ATOM 621 C C . LYS A 1 78 ? 3.988 4.529 1.906 1.00 71.31 78 LYS A C 1
ATOM 623 O O . LYS A 1 78 ? 2.811 4.870 1.835 1.00 71.31 78 LYS A O 1
ATOM 628 N N . HIS A 1 79 ? 4.833 4.641 0.887 1.00 78.75 79 HIS A N 1
ATOM 629 C CA . HIS A 1 79 ? 4.442 5.096 -0.455 1.00 78.75 79 HIS A CA 1
ATOM 630 C C . HIS A 1 79 ? 3.742 3.984 -1.246 1.00 78.75 79 HIS A C 1
ATOM 632 O O . HIS A 1 79 ? 4.252 3.519 -2.255 1.00 78.75 79 HIS A O 1
ATOM 638 N N . THR A 1 80 ? 2.609 3.471 -0.768 1.00 81.81 80 THR A N 1
ATOM 639 C CA . THR A 1 80 ? 1.822 2.484 -1.531 1.00 81.81 80 THR A CA 1
ATOM 640 C C . THR A 1 80 ? 1.067 3.132 -2.689 1.00 81.81 80 THR A C 1
ATOM 642 O O . THR A 1 80 ? 0.567 4.243 -2.501 1.00 81.81 80 THR A O 1
ATOM 645 N N . PRO A 1 81 ? 0.900 2.428 -3.826 1.00 86.00 81 PRO A N 1
ATOM 646 C CA . PRO A 1 81 ? 0.127 2.937 -4.951 1.00 86.00 81 PRO A CA 1
ATOM 647 C C . PRO A 1 81 ? -1.318 3.256 -4.549 1.00 86.00 81 PRO A C 1
ATOM 649 O O . PRO A 1 81 ? -1.900 2.553 -3.712 1.00 86.00 81 PRO A O 1
ATOM 652 N N . PRO A 1 82 ? -1.938 4.257 -5.190 1.00 85.56 82 PRO A N 1
ATOM 653 C CA . PRO A 1 82 ? -3.376 4.443 -5.127 1.00 85.56 82 PRO A CA 1
ATOM 654 C C . PRO A 1 82 ? -4.115 3.332 -5.904 1.00 85.56 82 PRO A C 1
ATOM 656 O O . PRO A 1 82 ? -3.549 2.645 -6.760 1.00 85.56 82 PRO A O 1
ATOM 659 N N . MET A 1 83 ? -5.410 3.150 -5.629 1.00 83.19 83 MET A N 1
ATOM 660 C CA . MET A 1 83 ? -6.237 2.122 -6.289 1.00 83.19 83 MET A CA 1
ATOM 661 C C . MET A 1 83 ? -6.299 2.330 -7.809 1.00 83.19 83 MET A C 1
ATOM 663 O O . MET A 1 83 ? -6.370 1.379 -8.587 1.00 83.19 83 MET A O 1
ATOM 667 N N . GLU A 1 84 ? -6.224 3.582 -8.243 1.00 87.62 84 GLU A N 1
ATOM 668 C CA . GLU A 1 84 ? -6.192 4.005 -9.635 1.00 87.62 84 GLU A CA 1
ATOM 669 C C . GLU A 1 84 ? -5.070 3.321 -10.427 1.00 87.62 84 GLU A C 1
ATOM 671 O O . GLU A 1 84 ? -5.301 2.950 -11.578 1.00 87.62 84 GLU A O 1
ATOM 676 N N . THR A 1 85 ? -3.910 3.073 -9.809 1.00 89.69 85 THR A N 1
ATOM 677 C CA . THR A 1 85 ? -2.791 2.349 -10.434 1.00 89.69 85 THR A CA 1
ATOM 678 C C . THR A 1 85 ? -3.186 0.917 -10.783 1.00 89.69 85 THR A C 1
ATOM 680 O O . THR A 1 85 ? -2.921 0.442 -11.886 1.00 89.69 85 THR A O 1
ATOM 683 N N . CYS A 1 86 ? -3.919 0.241 -9.893 1.00 89.12 86 CYS A N 1
ATOM 684 C CA . CYS A 1 86 ? -4.427 -1.110 -10.143 1.00 89.12 86 CYS A CA 1
ATOM 685 C C . CYS A 1 86 ? -5.395 -1.116 -11.339 1.00 89.12 86 CYS A C 1
ATOM 687 O O . CYS A 1 86 ? -5.393 -2.037 -12.158 1.00 89.12 86 CYS A O 1
ATOM 689 N N . LEU A 1 87 ? -6.197 -0.054 -11.473 1.00 89.62 87 LEU A N 1
ATOM 690 C CA . LEU A 1 87 ? -7.206 0.112 -12.523 1.00 89.62 87 LEU A CA 1
ATOM 691 C C . LEU A 1 87 ? -6.635 0.500 -13.895 1.00 89.62 87 LEU A C 1
ATOM 693 O O . LEU A 1 87 ? -7.403 0.604 -14.860 1.00 89.62 87 LEU A O 1
ATOM 697 N N . LEU A 1 88 ? -5.317 0.700 -14.004 1.00 90.81 88 LEU A N 1
ATOM 698 C CA . LEU A 1 88 ? -4.642 0.839 -15.296 1.00 90.81 88 LEU A CA 1
ATOM 699 C C . LEU A 1 88 ? -4.693 -0.473 -16.089 1.00 90.81 88 LEU A C 1
ATOM 701 O O . LEU A 1 88 ? -4.838 -0.436 -17.309 1.00 90.81 88 LEU A O 1
ATOM 705 N N . CYS A 1 89 ? -4.645 -1.616 -15.393 1.00 91.50 89 CYS A N 1
ATOM 706 C CA . CYS A 1 89 ? -4.709 -2.951 -15.998 1.00 91.50 89 CYS A CA 1
ATOM 707 C C . CYS A 1 89 ? -5.956 -3.747 -15.573 1.00 91.50 89 CYS A C 1
ATOM 709 O O . CYS A 1 89 ? -6.549 -4.452 -16.389 1.00 91.50 89 CYS A O 1
ATOM 711 N N . HIS A 1 90 ? -6.400 -3.631 -14.318 1.00 88.38 90 HIS A N 1
ATOM 712 C CA . HIS A 1 90 ? -7.570 -4.353 -13.821 1.00 88.38 90 HIS A CA 1
ATOM 713 C C . HIS A 1 90 ? -8.870 -3.582 -14.085 1.00 88.38 90 HIS A C 1
ATOM 715 O O . HIS A 1 90 ? -9.149 -2.544 -13.485 1.00 88.38 90 HIS A O 1
ATOM 721 N N . TYR A 1 91 ? -9.730 -4.113 -14.954 1.00 86.56 91 TYR A N 1
ATOM 722 C CA . TYR A 1 91 ? -10.978 -3.459 -15.365 1.00 86.56 91 TYR A CA 1
ATOM 723 C C . TYR A 1 91 ? -12.118 -3.587 -14.330 1.00 86.56 91 TYR A C 1
ATOM 725 O O . TYR A 1 91 ? -13.168 -4.159 -14.614 1.00 86.56 91 TYR A O 1
ATOM 733 N N . HIS A 1 92 ? -11.943 -2.996 -13.142 1.00 84.62 92 HIS A N 1
ATOM 734 C CA . HIS A 1 92 ? -12.934 -2.974 -12.048 1.00 84.62 92 HIS A CA 1
ATOM 735 C C . HIS A 1 92 ? -13.467 -1.566 -11.722 1.00 84.62 92 HIS A C 1
ATOM 737 O O . HIS A 1 92 ? -13.931 -1.299 -10.615 1.00 84.62 92 HIS A O 1
ATOM 743 N N . LYS A 1 93 ? -13.438 -0.635 -12.691 1.00 81.44 93 LYS A N 1
ATOM 744 C CA . LYS A 1 93 ? -13.874 0.766 -12.495 1.00 81.44 93 LYS A CA 1
ATOM 745 C C . LYS A 1 93 ? -15.315 0.893 -12.001 1.00 81.44 93 LYS A C 1
ATOM 747 O O . LYS A 1 93 ? -15.622 1.803 -11.238 1.00 81.44 93 LYS A O 1
ATOM 752 N N . ARG A 1 94 ? -16.207 -0.005 -12.430 1.00 85.50 94 ARG A N 1
ATOM 753 C CA . ARG A 1 94 ? -17.597 -0.017 -11.959 1.00 85.50 94 ARG A CA 1
ATOM 754 C C . ARG A 1 94 ? -17.654 -0.337 -10.464 1.00 85.50 94 ARG A C 1
ATOM 756 O O . ARG A 1 94 ? -18.246 0.433 -9.723 1.00 85.50 94 ARG A O 1
ATOM 763 N N . GLN A 1 95 ? -17.013 -1.423 -10.038 1.00 85.19 95 GLN A N 1
ATOM 764 C CA . GLN A 1 95 ? -16.948 -1.851 -8.641 1.00 85.19 95 GLN A CA 1
ATOM 765 C C . GLN A 1 95 ? -16.294 -0.777 -7.769 1.00 85.19 95 GLN A C 1
ATOM 767 O O . GLN A 1 95 ? -16.806 -0.466 -6.701 1.00 85.19 95 GLN A O 1
ATOM 772 N N . PHE A 1 96 ? -15.234 -0.133 -8.265 1.00 81.19 96 PHE A N 1
ATOM 773 C CA . PHE A 1 96 ? -14.612 1.010 -7.600 1.00 81.19 96 PHE A CA 1
ATOM 774 C C . PHE A 1 96 ? -15.596 2.177 -7.404 1.00 81.19 96 PHE A C 1
ATOM 776 O O . PHE A 1 96 ? -15.761 2.670 -6.289 1.00 81.19 96 PHE A O 1
ATOM 783 N N . ASN A 1 97 ? -16.325 2.569 -8.456 1.00 83.69 97 ASN A N 1
ATOM 784 C CA . ASN A 1 97 ? -17.327 3.640 -8.381 1.00 83.69 97 ASN A CA 1
ATOM 785 C C . ASN A 1 97 ? -18.509 3.285 -7.461 1.00 83.69 97 ASN A C 1
ATOM 787 O O . ASN A 1 97 ? -19.073 4.160 -6.804 1.00 83.69 97 ASN A O 1
ATOM 791 N N . GLU A 1 98 ? -18.883 2.006 -7.414 1.00 86.94 98 GLU A N 1
ATOM 792 C CA . GLU A 1 98 ? -19.953 1.465 -6.568 1.00 86.94 98 GLU A CA 1
ATOM 793 C C . GLU A 1 98 ? -19.480 1.128 -5.141 1.00 86.94 98 GLU A C 1
ATOM 795 O O . GLU A 1 98 ? -20.311 0.819 -4.289 1.00 86.94 98 GLU A O 1
ATOM 800 N N . LYS A 1 99 ? -18.174 1.260 -4.858 1.00 81.56 99 LYS A N 1
ATOM 801 C CA . LYS A 1 99 ? -17.519 0.936 -3.577 1.00 81.56 99 LYS A CA 1
ATOM 802 C C . LYS A 1 99 ? -17.645 -0.537 -3.161 1.00 81.56 99 LYS A C 1
ATOM 804 O O . LYS A 1 99 ? -17.715 -0.849 -1.973 1.00 81.56 99 LYS A O 1
ATOM 809 N N . ASP A 1 100 ? -17.663 -1.440 -4.136 1.00 80.69 100 ASP A N 1
ATOM 810 C CA . ASP A 1 100 ? -17.616 -2.887 -3.919 1.00 80.69 100 ASP A CA 1
ATOM 811 C C . ASP A 1 100 ? -16.161 -3.391 -3.892 1.00 80.69 100 ASP A C 1
ATOM 813 O O . ASP A 1 100 ? -15.582 -3.749 -4.920 1.00 80.69 100 ASP A O 1
ATOM 817 N N . CYS A 1 101 ? -15.549 -3.388 -2.704 1.00 77.31 101 CYS A N 1
ATOM 818 C CA . CYS A 1 101 ? -14.122 -3.691 -2.523 1.00 77.31 101 CYS A CA 1
ATOM 819 C C . CYS A 1 101 ? -13.835 -5.179 -2.226 1.00 77.31 101 CYS A C 1
ATOM 821 O O . CYS A 1 101 ? -12.693 -5.629 -2.285 1.00 77.31 101 CYS A O 1
ATOM 823 N N . GLN A 1 102 ? -14.845 -5.990 -1.908 1.00 75.00 102 GLN A N 1
ATOM 824 C CA . GLN A 1 102 ? -14.625 -7.326 -1.322 1.00 75.00 102 GLN A CA 1
ATOM 825 C C . GLN A 1 102 ? -13.963 -8.328 -2.277 1.00 75.00 102 GLN A C 1
ATOM 827 O O . GLN A 1 102 ? -13.393 -9.323 -1.840 1.00 75.00 102 GLN A O 1
ATOM 832 N N . ASN A 1 103 ? -13.990 -8.042 -3.576 1.00 71.12 103 ASN A N 1
ATOM 833 C CA . ASN A 1 103 ? -13.370 -8.882 -4.596 1.00 71.12 103 ASN A CA 1
ATOM 834 C C . ASN A 1 103 ? -11.831 -8.892 -4.520 1.00 71.12 103 ASN A C 1
ATOM 836 O O . ASN A 1 103 ? -11.216 -9.825 -5.030 1.00 71.12 103 ASN A O 1
ATOM 840 N N . CYS A 1 104 ? -11.218 -7.888 -3.879 1.00 71.62 104 CYS A N 1
ATOM 841 C CA . CYS A 1 104 ? -9.759 -7.771 -3.754 1.00 71.62 104 CYS A CA 1
ATOM 842 C C . CYS A 1 104 ? -9.254 -7.846 -2.300 1.00 71.62 104 CYS A C 1
ATOM 844 O O . CYS A 1 104 ? -8.106 -8.242 -2.079 1.00 71.62 104 CYS A O 1
ATOM 846 N N . HIS A 1 105 ? -10.089 -7.498 -1.310 1.00 72.38 105 HIS A N 1
ATOM 847 C CA . HIS A 1 105 ? -9.700 -7.475 0.105 1.00 72.38 105 HIS A CA 1
ATOM 848 C C . HIS A 1 105 ? -10.373 -8.613 0.898 1.00 72.38 105 HIS A C 1
ATOM 850 O O . HIS A 1 105 ? -11.575 -8.551 1.155 1.00 72.38 105 HIS A O 1
ATOM 856 N N . ILE A 1 106 ? -9.615 -9.641 1.317 1.00 61.69 106 ILE A N 1
ATOM 857 C CA . ILE A 1 106 ? -10.132 -10.831 2.037 1.00 61.69 106 ILE A CA 1
ATOM 858 C C . ILE A 1 106 ? -9.529 -10.890 3.447 1.00 61.69 106 ILE A C 1
ATOM 860 O O . ILE A 1 106 ? -8.330 -11.113 3.593 1.00 61.69 106 ILE A O 1
ATOM 864 N N . VAL A 1 107 ? -10.332 -10.662 4.494 1.00 53.09 107 VAL A N 1
ATOM 865 C CA . VAL A 1 107 ? -9.881 -10.374 5.880 1.00 53.09 107 VAL A CA 1
ATOM 866 C C . VAL A 1 107 ? -9.747 -11.615 6.774 1.00 53.09 107 VAL A C 1
ATOM 868 O O . VAL A 1 107 ? -10.756 -12.224 7.127 1.00 53.09 107 VAL A O 1
ATOM 871 N N . PRO A 1 108 ? -8.513 -11.955 7.196 1.00 52.16 108 PRO A N 1
ATOM 872 C CA . PRO A 1 108 ? -8.253 -12.438 8.561 1.00 52.16 108 PRO A CA 1
ATOM 873 C C . PRO A 1 108 ? -7.050 -11.738 9.245 1.00 52.16 108 PRO A C 1
ATOM 875 O O . PRO A 1 108 ? -6.161 -11.199 8.589 1.00 52.16 108 PRO A O 1
ATOM 878 N N . GLU A 1 109 ? -7.053 -11.707 10.586 1.00 54.56 109 GLU A N 1
ATOM 879 C CA . GLU A 1 109 ? -6.294 -10.778 11.444 1.00 54.56 109 GLU A CA 1
ATOM 880 C C . GLU A 1 109 ? -4.754 -10.864 11.423 1.00 54.56 109 GLU A C 1
ATOM 882 O O . GLU A 1 109 ? -4.183 -11.928 11.639 1.00 54.56 109 GLU A O 1
ATOM 887 N N . ALA A 1 110 ? -4.086 -9.697 11.402 1.00 45.44 110 ALA A N 1
ATOM 888 C CA . ALA A 1 110 ? -2.943 -9.397 12.281 1.00 45.44 110 ALA A CA 1
ATOM 889 C C . ALA A 1 110 ? -2.614 -7.888 12.308 1.00 45.44 110 ALA A C 1
ATOM 891 O O . ALA A 1 110 ? -2.419 -7.257 11.271 1.00 45.44 110 ALA A O 1
ATOM 892 N N . LYS A 1 111 ? -2.492 -7.304 13.510 1.00 47.25 111 LYS A N 1
ATOM 893 C CA . LYS A 1 111 ? -1.868 -5.985 13.729 1.00 47.25 111 LYS A CA 1
ATOM 894 C C . LYS A 1 111 ? -0.354 -6.167 13.882 1.00 47.25 111 LYS A C 1
ATOM 896 O O . LYS A 1 111 ? 0.062 -6.894 14.780 1.00 47.25 111 LYS A O 1
ATOM 901 N N . ILE A 1 112 ? 0.457 -5.449 13.101 1.00 42.62 112 ILE A N 1
ATOM 902 C CA . ILE A 1 112 ? 1.871 -5.203 13.434 1.00 42.62 112 ILE A CA 1
ATOM 903 C C . ILE A 1 112 ? 1.942 -3.866 14.192 1.00 42.62 112 ILE A C 1
ATOM 905 O O . ILE A 1 112 ? 1.398 -2.869 13.708 1.00 42.62 112 ILE A O 1
ATOM 909 N N . PRO A 1 113 ? 2.555 -3.809 15.386 1.00 49.94 113 PRO A N 1
ATOM 910 C CA . PRO A 1 113 ? 2.755 -2.553 16.097 1.00 49.94 113 PRO A CA 1
ATOM 911 C C . PRO A 1 113 ? 3.714 -1.651 15.312 1.00 49.94 113 PRO A C 1
ATOM 913 O O . PRO A 1 113 ? 4.827 -2.050 14.979 1.00 49.94 113 PRO A O 1
ATOM 916 N N . GLN A 1 114 ? 3.281 -0.421 15.037 1.00 56.16 114 GLN A N 1
ATOM 917 C CA . GLN A 1 114 ? 4.132 0.615 14.459 1.00 56.16 114 GLN A CA 1
ATOM 918 C C . GLN A 1 114 ? 5.144 1.031 15.533 1.00 56.16 114 GLN A C 1
ATOM 920 O O . GLN A 1 114 ? 4.802 1.753 16.472 1.00 56.16 114 GLN A O 1
ATOM 925 N N . VAL A 1 115 ? 6.370 0.514 15.456 1.00 56.72 115 VAL A N 1
ATOM 926 C CA . VAL A 1 115 ? 7.447 0.930 16.357 1.00 5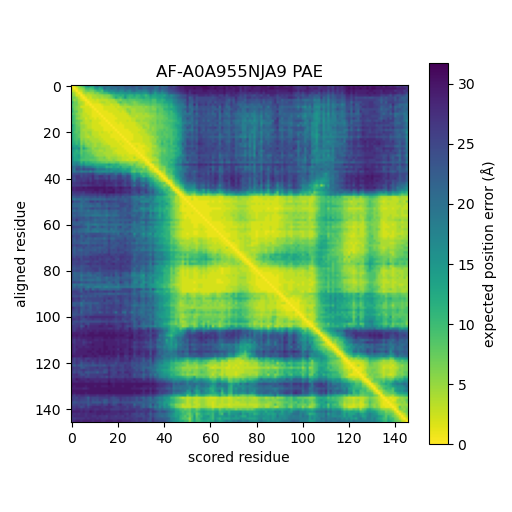6.72 115 VAL A CA 1
ATOM 927 C C . VAL A 1 115 ? 7.923 2.296 15.886 1.00 56.72 115 VAL A C 1
ATOM 929 O O . VAL A 1 115 ? 8.560 2.427 14.845 1.00 56.72 115 VAL A O 1
ATOM 932 N N . LEU A 1 116 ? 7.565 3.324 16.653 1.00 59.28 116 LEU A N 1
ATOM 933 C CA . LEU A 1 116 ? 7.917 4.709 16.383 1.00 59.28 116 LEU A CA 1
ATOM 934 C C . LEU A 1 116 ? 9.424 4.911 16.605 1.00 59.28 116 LEU A C 1
ATOM 936 O O . LEU A 1 116 ? 9.867 5.295 17.684 1.00 59.28 116 LEU A O 1
ATOM 940 N N . THR A 1 117 ? 10.212 4.657 15.568 1.00 57.59 117 THR A N 1
ATOM 941 C CA . THR A 1 117 ? 11.589 5.145 15.476 1.00 57.59 117 THR A CA 1
ATOM 942 C C . THR A 1 117 ? 11.666 5.930 14.181 1.00 57.59 117 THR A C 1
ATOM 944 O O . THR A 1 117 ? 11.699 5.342 13.106 1.00 57.59 117 THR A O 1
ATOM 947 N N . ALA A 1 118 ? 11.603 7.260 14.259 1.00 59.62 118 ALA A N 1
ATOM 948 C CA . ALA A 1 118 ? 11.768 8.129 13.099 1.00 59.62 118 ALA A CA 1
ATOM 949 C C . ALA A 1 118 ? 13.242 8.115 12.669 1.00 59.62 118 ALA A C 1
ATOM 951 O O . ALA A 1 118 ? 14.008 9.021 12.992 1.00 59.62 118 ALA A O 1
ATOM 952 N N . LEU A 1 119 ? 13.659 7.043 11.995 1.00 68.56 119 LEU A N 1
ATOM 953 C CA . LEU A 1 119 ? 14.905 7.041 11.251 1.00 68.56 119 LEU A CA 1
ATOM 954 C C . LEU A 1 119 ? 14.678 7.915 10.016 1.00 68.56 119 LEU A C 1
ATOM 956 O O . LEU A 1 119 ? 13.898 7.567 9.127 1.00 68.56 119 LEU A O 1
ATOM 960 N N . HIS A 1 120 ? 15.323 9.078 10.001 1.00 74.06 120 HIS A N 1
ATOM 961 C CA . HIS A 1 120 ? 15.374 9.913 8.812 1.00 74.06 120 HIS A CA 1
ATOM 962 C C . HIS A 1 120 ? 16.222 9.187 7.765 1.00 74.06 120 HIS A C 1
ATOM 964 O O . HIS A 1 120 ? 17.409 8.939 7.980 1.00 74.06 120 HIS A O 1
ATOM 970 N N . PHE A 1 121 ? 15.588 8.803 6.668 1.00 79.56 121 PHE A N 1
ATOM 971 C CA . PHE A 1 121 ? 16.181 8.049 5.574 1.00 79.56 121 PHE A CA 1
ATOM 972 C C . PHE A 1 121 ? 15.549 8.580 4.296 1.00 79.56 121 PHE A C 1
ATOM 974 O O . PHE A 1 121 ? 14.350 8.412 4.097 1.00 79.56 121 PHE A O 1
ATOM 981 N N . SER A 1 122 ? 16.347 9.262 3.480 1.00 82.31 122 SER A N 1
ATOM 982 C CA . SER A 1 122 ? 15.892 9.865 2.230 1.00 82.31 122 SER A CA 1
ATOM 983 C C . SER A 1 122 ? 16.272 8.980 1.051 1.00 82.31 122 SER A C 1
ATOM 985 O O . SER A 1 122 ? 17.453 8.656 0.882 1.00 82.31 122 SER A O 1
ATOM 987 N N . HIS A 1 123 ? 15.280 8.592 0.249 1.00 83.12 123 HIS A N 1
ATOM 988 C CA . HIS A 1 123 ? 15.495 7.837 -0.985 1.00 83.12 123 HIS A CA 1
ATOM 989 C C . HIS A 1 123 ? 16.182 8.699 -2.050 1.00 83.12 123 HIS A C 1
ATOM 991 O O . HIS A 1 123 ? 17.077 8.198 -2.727 1.00 83.12 123 HIS A O 1
ATOM 997 N N . GLU A 1 124 ? 15.872 10.000 -2.115 1.00 79.81 124 GLU A N 1
ATOM 998 C CA . GLU A 1 124 ? 16.571 10.975 -2.967 1.00 79.81 124 GLU A CA 1
ATOM 999 C C . GLU A 1 124 ? 18.090 10.923 -2.738 1.00 79.81 124 GLU A C 1
ATOM 1001 O O . GLU A 1 124 ? 18.876 10.805 -3.679 1.00 79.81 124 GLU A O 1
ATOM 1006 N N . GLN A 1 125 ? 18.517 10.923 -1.470 1.00 80.56 125 GLN A N 1
ATOM 1007 C CA . GLN A 1 125 ? 19.937 10.903 -1.121 1.00 80.56 125 GLN A CA 1
ATOM 1008 C C . GLN A 1 125 ? 20.634 9.574 -1.463 1.00 80.56 125 GLN A C 1
ATOM 1010 O O . GLN A 1 125 ? 21.834 9.577 -1.739 1.00 80.56 125 GLN A O 1
ATOM 1015 N N . HIS A 1 126 ? 19.926 8.443 -1.414 1.00 78.94 126 HIS A N 1
ATOM 1016 C CA . HIS A 1 126 ? 20.527 7.119 -1.623 1.00 78.94 126 HIS A CA 1
ATOM 1017 C C . HIS A 1 126 ? 20.499 6.672 -3.084 1.00 78.94 126 HIS A C 1
ATOM 1019 O O . HIS A 1 126 ? 21.427 5.997 -3.522 1.00 78.94 126 HIS A O 1
ATOM 1025 N N . LEU A 1 127 ? 19.477 7.065 -3.843 1.00 75.50 127 LEU A N 1
ATOM 1026 C CA . LEU A 1 127 ? 19.334 6.686 -5.246 1.00 75.50 127 LEU A CA 1
ATOM 1027 C C . LEU A 1 127 ? 19.958 7.721 -6.201 1.00 75.50 127 LEU A C 1
ATOM 1029 O O . LEU A 1 127 ? 20.322 7.372 -7.316 1.00 75.50 127 LEU A O 1
ATOM 1033 N N . GLY A 1 128 ? 20.170 8.967 -5.754 1.00 67.50 128 GLY A N 1
ATOM 1034 C CA . GLY A 1 128 ? 20.850 10.021 -6.522 1.00 67.50 128 GLY A CA 1
ATOM 1035 C C . GLY A 1 128 ? 22.383 9.907 -6.589 1.00 67.50 128 GLY A C 1
ATOM 1036 O O . GLY A 1 128 ? 23.045 10.785 -7.147 1.00 67.50 128 GLY A O 1
ATOM 1037 N N . ILE A 1 129 ? 22.980 8.859 -6.009 1.00 64.44 129 ILE A N 1
ATOM 1038 C CA . ILE A 1 129 ? 24.418 8.582 -6.122 1.00 64.44 129 ILE A CA 1
ATOM 1039 C C . ILE A 1 129 ? 24.635 7.720 -7.370 1.00 64.44 129 ILE A C 1
ATOM 1041 O O . ILE A 1 129 ? 24.142 6.596 -7.446 1.00 64.44 129 ILE A O 1
ATOM 1045 N N . ALA A 1 130 ? 25.401 8.239 -8.334 1.00 52.44 130 ALA A N 1
ATOM 1046 C CA . ALA A 1 130 ? 25.708 7.562 -9.594 1.00 52.44 130 ALA A CA 1
ATOM 1047 C C . ALA A 1 130 ? 26.116 6.089 -9.376 1.00 52.44 130 ALA A C 1
ATOM 1049 O O . ALA A 1 130 ? 27.126 5.809 -8.725 1.00 52.44 130 ALA A O 1
ATOM 1050 N N . GLY A 1 131 ? 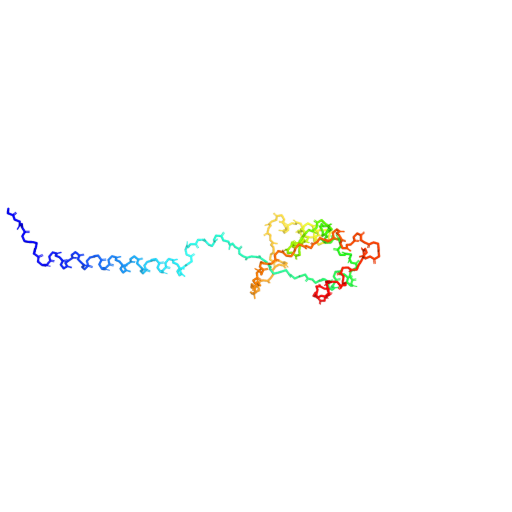25.327 5.162 -9.933 1.00 54.59 131 GLY A N 1
ATOM 1051 C CA . GLY A 1 131 ? 25.552 3.713 -9.845 1.00 54.59 131 GLY A CA 1
ATOM 1052 C C . GLY A 1 131 ? 24.604 2.930 -8.925 1.00 54.59 131 GLY A C 1
ATOM 1053 O O . GLY A 1 131 ? 24.803 1.726 -8.785 1.00 54.59 131 GLY A O 1
ATOM 1054 N N . MET A 1 132 ? 23.593 3.568 -8.320 1.00 56.41 132 MET A N 1
ATOM 1055 C CA . MET A 1 132 ? 22.555 2.903 -7.502 1.00 56.41 132 MET A CA 1
ATOM 1056 C C . MET A 1 132 ? 21.124 3.072 -8.047 1.00 56.41 132 MET A C 1
ATOM 1058 O O . MET A 1 132 ? 20.167 2.715 -7.366 1.00 56.41 132 MET A O 1
ATOM 1062 N N . GLU A 1 133 ? 20.970 3.600 -9.263 1.00 54.84 133 GLU A N 1
ATOM 1063 C CA . GLU A 1 133 ? 19.699 4.120 -9.796 1.00 54.84 133 GLU A CA 1
ATOM 1064 C C . GLU A 1 133 ? 18.591 3.072 -10.022 1.00 54.84 133 GLU A C 1
ATOM 1066 O O . GLU A 1 133 ? 17.456 3.466 -10.258 1.00 54.84 133 GLU A O 1
ATOM 1071 N N . GLU A 1 134 ? 18.845 1.763 -9.905 1.00 60.47 134 GLU A N 1
ATOM 1072 C CA . GLU A 1 134 ? 17.846 0.756 -10.320 1.00 60.47 134 GLU A CA 1
ATOM 1073 C C . GLU A 1 134 ? 17.704 -0.467 -9.404 1.00 60.47 134 GLU A C 1
ATOM 1075 O O . GLU A 1 134 ? 16.912 -1.364 -9.685 1.00 60.47 134 GLU A O 1
ATOM 1080 N N . SER A 1 135 ? 18.428 -0.533 -8.284 1.00 74.94 135 SER A N 1
ATOM 1081 C CA . SER A 1 135 ? 18.450 -1.744 -7.454 1.00 74.94 135 SER A CA 1
ATOM 1082 C C . SER A 1 135 ? 17.795 -1.532 -6.088 1.00 74.94 135 SER A C 1
ATOM 1084 O O . SER A 1 135 ? 18.454 -1.568 -5.043 1.00 74.94 135 SER A O 1
ATOM 1086 N N . CYS A 1 136 ? 16.479 -1.292 -6.074 1.00 80.75 136 CYS A N 1
ATOM 1087 C CA . CYS A 1 136 ? 15.688 -1.232 -4.834 1.00 80.75 136 CYS A CA 1
ATOM 1088 C C . CYS A 1 136 ? 15.804 -2.536 -4.017 1.00 80.75 136 CYS A C 1
ATOM 1090 O O . CYS A 1 136 ? 15.703 -2.536 -2.788 1.00 80.75 136 CYS A O 1
ATOM 1092 N N . ASP A 1 137 ? 16.044 -3.651 -4.705 1.00 78.62 137 ASP A N 1
ATOM 1093 C CA . ASP A 1 137 ? 16.202 -5.008 -4.188 1.00 78.62 137 ASP A CA 1
ATOM 1094 C C . ASP A 1 137 ? 17.445 -5.205 -3.308 1.00 78.62 137 ASP A C 1
ATOM 1096 O O . ASP A 1 137 ? 17.443 -6.102 -2.463 1.00 78.62 137 ASP A O 1
ATOM 1100 N N . VAL A 1 138 ? 18.457 -4.336 -3.416 1.00 80.19 138 VAL A N 1
ATOM 1101 C CA . VAL A 1 138 ? 19.634 -4.345 -2.524 1.00 80.19 138 VAL A CA 1
ATOM 1102 C C . VAL A 1 138 ? 19.229 -4.123 -1.065 1.00 80.19 138 VAL A C 1
ATOM 1104 O O . VAL A 1 138 ? 19.828 -4.705 -0.159 1.00 8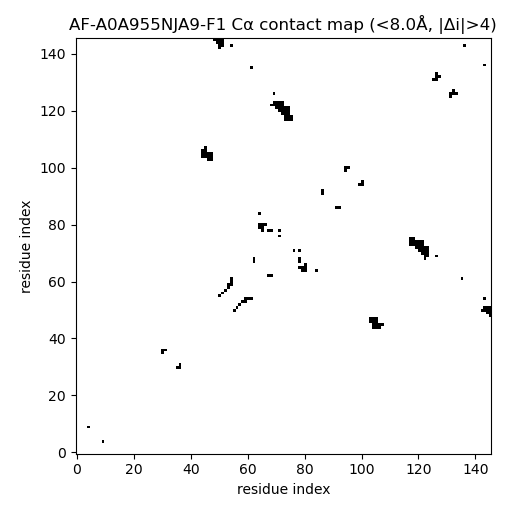0.19 138 VAL A O 1
ATOM 1107 N N . CYS A 1 139 ? 18.184 -3.324 -0.835 1.00 79.12 139 CYS A N 1
ATOM 1108 C CA . CYS A 1 139 ? 17.652 -3.034 0.497 1.00 79.12 139 CYS A CA 1
ATOM 1109 C C . CYS A 1 139 ? 16.307 -3.741 0.760 1.00 79.12 139 CYS A C 1
ATOM 1111 O O . CYS A 1 139 ? 16.067 -4.209 1.874 1.00 79.12 139 CYS A O 1
ATOM 1113 N N . HIS A 1 140 ? 15.434 -3.869 -0.247 1.00 80.69 140 HIS A N 1
ATOM 1114 C CA . HIS A 1 140 ? 14.070 -4.407 -0.116 1.00 80.69 140 HIS A CA 1
ATOM 1115 C C . HIS A 1 140 ? 13.935 -5.876 -0.540 1.00 80.69 140 HIS A C 1
ATOM 1117 O O . HIS A 1 140 ? 13.041 -6.263 -1.291 1.00 80.69 140 HIS A O 1
ATOM 1123 N N . VAL A 1 141 ? 14.794 -6.731 0.010 1.00 69.38 141 VAL A N 1
ATOM 1124 C CA . VAL A 1 141 ? 14.910 -8.142 -0.394 1.00 69.38 141 VAL A CA 1
ATOM 1125 C C . VAL A 1 141 ? 13.677 -8.992 -0.037 1.00 69.38 141 VAL A C 1
ATOM 1127 O O . VAL A 1 141 ? 13.351 -9.947 -0.737 1.00 69.38 141 VAL A O 1
ATOM 1130 N N . SER A 1 142 ? 12.976 -8.662 1.056 1.00 62.44 142 SER A N 1
ATOM 1131 C CA . SER A 1 142 ? 11.852 -9.457 1.580 1.00 62.44 142 SER A CA 1
ATOM 1132 C C . SER A 1 142 ? 10.508 -9.179 0.911 1.00 62.44 142 SER A C 1
ATOM 1134 O O . SER A 1 142 ? 9.609 -10.007 1.008 1.00 62.44 142 SER A O 1
ATOM 1136 N N . ASN A 1 143 ? 10.349 -8.024 0.259 1.00 60.50 143 ASN A N 1
ATOM 1137 C CA . ASN A 1 143 ? 9.069 -7.620 -0.332 1.00 60.50 143 ASN A CA 1
ATOM 1138 C C . ASN A 1 143 ? 8.895 -8.133 -1.772 1.00 60.50 143 ASN A C 1
ATOM 1140 O O . ASN A 1 143 ? 7.797 -8.075 -2.303 1.00 60.50 143 ASN A O 1
ATOM 1144 N N . LEU A 1 144 ? 9.951 -8.674 -2.392 1.00 59.53 144 LEU A N 1
ATOM 1145 C CA . LEU A 1 144 ? 9.958 -9.164 -3.780 1.00 59.53 144 LEU A CA 1
ATOM 1146 C C . LEU A 1 144 ? 9.611 -10.658 -3.917 1.00 59.53 144 LEU A C 1
ATOM 1148 O O . LEU A 1 144 ? 9.568 -11.195 -5.027 1.00 59.53 144 LEU A O 1
ATOM 1152 N N . THR A 1 145 ? 9.434 -11.356 -2.794 1.00 55.94 145 THR A N 1
ATOM 1153 C CA . THR A 1 145 ? 9.142 -12.799 -2.734 1.00 55.94 145 THR A CA 1
ATOM 1154 C C . THR A 1 145 ? 7.712 -13.118 -2.292 1.00 55.94 145 THR A C 1
ATOM 1156 O O . THR A 1 145 ? 7.330 -14.285 -2.319 1.00 55.94 145 THR A O 1
ATOM 1159 N N . SER A 1 146 ? 6.935 -12.104 -1.894 1.00 57.22 146 SER A N 1
ATOM 1160 C CA . SER A 1 146 ? 5.488 -12.179 -1.628 1.00 57.22 146 SER A CA 1
ATOM 1161 C C . SER A 1 146 ? 4.677 -11.912 -2.888 1.00 57.22 146 SER A C 1
ATOM 1163 O O . SER A 1 146 ? 5.047 -10.946 -3.588 1.00 57.22 146 SER A O 1
#

Solvent-accessible surface area (backbone atoms only — not comparable to full-atom values): 9328 Å² total; per-residue (Å²): 137,83,82,79,79,56,69,70,59,54,52,51,52,51,51,51,54,53,52,53,52,51,52,52,52,52,51,51,54,47,46,69,70,69,60,75,62,75,75,91,65,87,85,84,83,40,69,86,73,46,41,34,53,45,38,74,71,70,60,51,62,72,51,78,49,27,68,63,43,57,76,33,56,37,74,82,67,80,59,69,57,59,72,67,62,56,50,74,77,44,90,47,66,66,37,60,76,71,68,59,58,68,90,54,39,66,85,80,92,82,87,80,81,83,76,90,66,91,51,78,39,43,39,47,73,61,40,72,43,94,90,44,77,81,57,66,56,82,77,47,61,77,64,55,76,61

Foldseek 3Di:
DDDDDDVVVVVVVVVVVVVVVVCVVVVVVCCVVVCVPPDPDDDDFAFPDALQCVCVVVNDAPCLQQVCLQVDFWPLDDSGHDVVSVCVPDVCVVCVVVVVPCVGGDDDDDDDDDPPDGPGDHNNVVCVPPPNVGCPCVPVVPRNGD

pLDDT: mean 75.42, std 14.32, range [42.56, 94.44]

Sequence (146 aa):
MRGRIKPERIARVVISFALASIVLSTGCALLLKTGWLPDRFPSYETHHYSHQLHIKEVGLDCDFCHDSIWESNNANEKHTPPMETCLLCHYHKRQFNEKDCQNCHIVPEAKIPQVLTALHFSHEQHLGIAGMEESCDVCHVSNLTS

Mean predicted aligned error: 14.97 Å

=== Feature glossary ===
Key to the feature types in this record:

Secondary structure (8-state, DSSP). Secondary structure is the local, repeating backbone conformation. DSSP classifies it into eight states by reading the hydrogen-bond network: three helix types (H, G, I), two β types (E, B), two non-regular types (T, S), and unstructured coil (-).

Backbone torsions (φ/ψ). Backbone dihedral angles. Every residue except chain termini has a φ (preceding-C → N → Cα → C) and a ψ (N → Cα → C → next-N). They are reported in degrees following the IUPAC sign convention. Secondary structure is essentially a statement about which (φ, ψ) basin each residue occupies.

Predicted aligned error. Predicted Align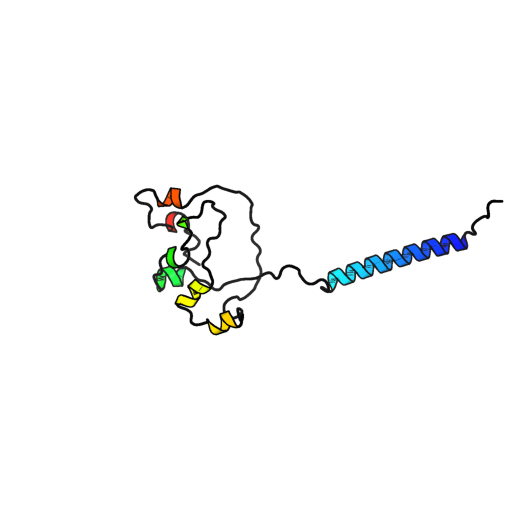ed Error (PAE) is an AlphaFold confidence matrix: entry (i, j) is the expected error in the position of residue j, in ångströms, when the prediction is superimposed on the true structure at residue i. Low PAE within a block of residues means that block is internally rigid and well-predicted; high PAE between two blocks means their relative placement is uncertain even if each block individually is confident.

B-factor. B-factor (Debye–Waller factor) reflects atomic displacement in the crystal lattice. It is an experimental observable (units Å²), not a prediction; low values mean the atom is pinned down, high values mean it moves or is heterogeneous across the crystal.

Secondary structure (3-state, P-SEA). Three-state secondary structure (P-SEA) collapses the eight DSSP classes into helix (a), strand (b), and coil (c). P-SEA assigns these from Cα geometry alone — distances and angles — without requiring backbone oxygens, so it works on any Cα trace.

Sequence. Primary structure: the covalent order of the twenty standard amino acids along the backbone. Two proteins with the same sequence will (almost always) fold to the same structure; two with 30% identity often share a fold but not the details.

pLDDT. pLDDT is the predicted lDDT-Cα score: AlphaFold's confidence that the local environment of each residue (all inter-atomic distances within 15 Å) is correctly placed. It is a per-residue number between 0 and 100, with higher meaning more reliable.

InterPro / GO / CATH / organism. Functional annotations link the protein to curated databases. InterPro entries identify conserved domains and families by matching the sequence against member-database signatures (Pfam, PROSITE, CDD, …). Gene Ontology (GO) terms describe molecular function, biological process, and cellular component in a controlled vocabulary. CATH places the structure in a hierarchical fold classification (Class/Architecture/Topology/Homologous-superfamily). The organism is the source species.

Contact-map, Ramachandran, and PAE plots. Three diagnostic plots accompany the record. The Cα contact map visualizes the tertiary structure as a 2D adjacency matrix (8 Å cutoff, sequence-local contacts suppressed). The Ramachandran plot shows the distribution of backbone (φ, ψ) torsions, with points in the α and β basins reflecting secondary structure content. The PAE plot shows AlphaFold's inter-residue confidence as a color matrix.

mmCIF coordinates. The mmCIF table is the protein's shape written out atom by atom. For each backbone N, Cα, C, and carbonyl O, it records an (x, y, z) coordinate triple in Å plus the residue type, chain letter, and residue number.

Radius of gyration, Cα contacts, bounding box. Three whole-structure scalars: the radius of gyration (RMS distance of Cα from centroid, in Å), the count of Cα–Cα contacts (pairs closer than 8 Å and separated by more than four residues in sequence — i.e. tertiary, not local, contacts), and the bounding-box dimensions. Together they distinguish compact globular folds from extended fibres or disordered chains.

Foldseek 3Di. The Foldseek 3Di string encodes local tertiary geometry as a 20-letter alphabet — one character per residue — derived from the relative positions of nearby Cα atoms. Unlike the amino-acid sequence, 3Di is a direct function of the 3D structure, so two proteins with the same fold have similar 3Di strings even at low sequence identity.

Rendered structure images. Six rendered views show the 3D structure from the faces of a cube — i.e. along ±x, ±y, ±z. Rendering representation is drawn randomly per protein from cartoon (secondary-structure ribbons), sticks (backbone bonds), or molecular surface; coloring is either N→C rainbow (blue at the N-terminus through red at the C-terminus) or one color per chain.

Nearest PDB structures. The Foldseek neighbor list gives the closest experimentally determined structures in the PDB, ranked by structural alignment. TM-score near 1 means near-identical fold; near 0.3 means only rough topology match. This is how one finds what a novel AlphaFold prediction most resembles in the solved-structure universe.

Solvent-accessible surface area. SASA measures how much of the protein is reachable by solvent. It is computed by rolling a water-sized probe over the atomic surface and summing the exposed area (Å²). Per-residue SASA distinguishes core (buried, low SASA) from surface (exposed, high SASA) residues; total SASA is a whole-molecule size measure.